Protein AF-A0A516SE33-F1 (afdb_monomer_lite)

Secondary structure (DSSP, 8-state):
-HHHHHHHHHHHHTT-----------HHHHHHHHHHHHTT-TT--------HHHH-SS--TTTTSS--HHHHHHHSS----EEEE-SEEEEEEEETTTEEEEEEEE--TTPPSTT-EEEPPP-TT---S-SEEEE--SB-PPPPSSPPPPPPP-------

Sequence (160 aa):
MLKLIERVRQLRQSGKPVDLLAFADGGALGYARMLATTQASRKLRVLALVGNVHANRAELNSYTGAPPMGALLAEHGRTVSLNASYPGGKAWLCMDQFGCGPQALTGSPKALPAGRISLVEARRDKVWLYDGWYDLGELSASPPARPAPTPPPRSEQKTS

Foldseek 3Di:
DVVVVVVQVVCVVVVHPDDDDDDPDFAPVVLVVVCVVPVVDPPDDDDDDDPLQLLFLDDDPDPPVHHRSNVVVVVVDDDFRAAEFEQWAWEFDADPVPGTDTDTGHTDVPADPAQDWDADDDDPPDRDRGRTYGYHYHDDYDDDPDDDPDPDPPDPPPDD

Radius of gyration: 19.66 Å; chains: 1; bounding box: 39×34×72 Å

Organism: NCBI:txid2594795

pLDDT: mean 81.44, std 12.72, range [46.78, 97.31]

Structure (mmCIF, N/CA/C/O backbone):
data_AF-A0A516SE33-F1
#
_entry.id   AF-A0A516SE33-F1
#
loop_
_atom_site.group_PDB
_atom_site.id
_atom_site.type_symbol
_atom_site.label_atom_id
_atom_site.label_alt_id
_atom_site.label_comp_id
_atom_site.label_asym_id
_atom_site.label_entity_id
_atom_site.label_seq_id
_atom_site.pdbx_PDB_ins_code
_atom_site.Cartn_x
_atom_site.Cartn_y
_atom_site.Cartn_z
_atom_site.occupancy
_atom_site.B_iso_or_equiv
_atom_site.auth_seq_id
_atom_site.auth_comp_id
_atom_site.auth_asym_id
_atom_site.auth_atom_id
_atom_site.pdbx_PDB_model_num
ATOM 1 N N . MET A 1 1 ? -3.072 -6.778 -7.836 1.00 81.44 1 MET A N 1
ATOM 2 C CA . MET A 1 1 ? -4.171 -5.862 -7.467 1.00 81.44 1 MET A CA 1
ATOM 3 C C . MET A 1 1 ? -5.539 -6.525 -7.603 1.00 81.44 1 MET A C 1
ATOM 5 O O . MET A 1 1 ? -6.281 -6.516 -6.633 1.00 81.44 1 MET A O 1
ATOM 9 N N . LEU A 1 2 ? -5.867 -7.164 -8.737 1.00 82.88 2 LEU A N 1
ATOM 10 C CA . LEU A 1 2 ? -7.175 -7.819 -8.928 1.00 82.88 2 LEU A CA 1
ATOM 11 C C . LEU A 1 2 ? -7.537 -8.803 -7.797 1.00 82.88 2 LEU A C 1
ATOM 13 O O . LEU A 1 2 ? -8.583 -8.648 -7.174 1.00 82.88 2 LEU A O 1
ATOM 17 N N . LYS A 1 3 ? -6.613 -9.708 -7.441 1.00 85.31 3 LYS A N 1
ATOM 18 C CA . LYS A 1 3 ? -6.789 -10.657 -6.324 1.00 85.31 3 LYS A CA 1
ATOM 19 C C . LYS A 1 3 ? -7.134 -9.983 -4.988 1.00 85.31 3 LYS A C 1
ATOM 21 O O . LYS A 1 3 ? -7.901 -10.531 -4.205 1.00 85.31 3 LYS A O 1
ATOM 26 N N . LEU A 1 4 ? -6.585 -8.794 -4.715 1.00 87.31 4 LEU A N 1
ATOM 27 C CA . LEU A 1 4 ? -6.901 -8.035 -3.500 1.00 87.31 4 LEU A CA 1
ATOM 28 C C . LEU A 1 4 ? -8.350 -7.537 -3.538 1.00 87.31 4 LEU A C 1
ATOM 30 O O . LEU A 1 4 ? -9.084 -7.712 -2.570 1.00 87.31 4 LEU A O 1
ATOM 34 N N . ILE A 1 5 ? -8.771 -6.957 -4.664 1.00 89.88 5 ILE A N 1
ATOM 35 C CA . ILE A 1 5 ? -10.141 -6.463 -4.856 1.00 89.88 5 ILE A CA 1
ATOM 36 C C . ILE A 1 5 ? -11.141 -7.617 -4.721 1.00 89.88 5 ILE A C 1
ATOM 38 O O . ILE A 1 5 ? -12.141 -7.494 -4.017 1.00 89.88 5 ILE A O 1
ATOM 42 N N . GLU A 1 6 ? -10.857 -8.756 -5.352 1.00 91.25 6 GLU A N 1
ATOM 43 C CA . GLU A 1 6 ? -11.668 -9.973 -5.244 1.00 91.25 6 GLU A CA 1
ATOM 44 C C . GLU A 1 6 ? -11.743 -10.473 -3.804 1.00 91.25 6 GLU A C 1
ATOM 46 O O . GLU A 1 6 ? -12.831 -10.775 -3.313 1.00 91.25 6 GLU A O 1
ATOM 51 N N . ARG A 1 7 ? -10.615 -10.479 -3.085 1.00 92.88 7 ARG A N 1
ATOM 52 C CA . ARG A 1 7 ? -10.592 -10.869 -1.677 1.00 92.88 7 ARG A CA 1
ATOM 53 C C . ARG A 1 7 ? -11.448 -9.945 -0.812 1.00 92.88 7 ARG A C 1
ATOM 55 O O . ARG A 1 7 ? -12.189 -10.436 0.036 1.00 92.88 7 ARG A O 1
ATOM 62 N N . VAL A 1 8 ? -11.394 -8.631 -1.029 1.00 94.00 8 VAL A N 1
ATOM 63 C CA . VAL A 1 8 ? -12.248 -7.679 -0.300 1.00 94.00 8 VAL A CA 1
ATOM 64 C C . VAL A 1 8 ? -13.728 -7.895 -0.631 1.00 94.00 8 VAL A C 1
ATOM 66 O O . VAL A 1 8 ? -14.554 -7.898 0.282 1.00 94.00 8 VAL A O 1
ATOM 69 N N . ARG A 1 9 ? -14.075 -8.150 -1.901 1.00 94.31 9 ARG A N 1
ATOM 70 C CA . ARG A 1 9 ? -15.455 -8.485 -2.302 1.00 94.31 9 ARG A CA 1
ATOM 71 C C . ARG A 1 9 ? -15.963 -9.736 -1.591 1.00 94.31 9 ARG A C 1
ATOM 73 O O . ARG A 1 9 ? -17.054 -9.695 -1.033 1.00 94.31 9 ARG A O 1
ATOM 80 N N . GLN A 1 10 ? -15.166 -10.803 -1.551 1.00 96.56 10 GLN A N 1
ATOM 81 C CA . GLN A 1 10 ? -15.510 -12.036 -0.833 1.00 96.56 10 GLN A CA 1
ATOM 82 C C . GLN A 1 10 ? -15.733 -11.780 0.662 1.00 96.56 10 GLN A C 1
ATOM 84 O O . GLN A 1 10 ? -16.715 -12.245 1.236 1.00 96.56 10 GLN A O 1
ATOM 89 N N . LEU A 1 11 ? -14.849 -11.005 1.299 1.00 96.38 11 LEU A N 1
ATOM 90 C CA . LEU A 1 11 ? -14.992 -10.656 2.713 1.00 96.38 11 LEU A CA 1
ATOM 91 C C . LEU A 1 11 ? -16.289 -9.876 2.967 1.00 96.38 11 LEU A C 1
ATOM 93 O O . LEU A 1 11 ? -17.026 -10.215 3.894 1.00 96.38 11 LEU A O 1
ATOM 97 N N . ARG A 1 12 ? -16.618 -8.900 2.116 1.00 95.62 12 ARG A N 1
ATOM 98 C CA . ARG A 1 12 ? -17.876 -8.147 2.209 1.00 95.62 12 ARG A CA 1
ATOM 99 C C . ARG A 1 12 ? -19.100 -9.041 2.021 1.00 95.62 12 ARG A C 1
ATOM 101 O O . ARG A 1 12 ? -20.032 -8.957 2.811 1.00 95.62 12 ARG A O 1
ATOM 108 N N . GLN A 1 13 ? -19.081 -9.923 1.021 1.00 96.62 13 GLN A N 1
ATOM 109 C CA . GLN A 1 13 ? -20.156 -10.893 0.773 1.00 96.62 13 GLN A CA 1
ATOM 110 C C . GLN A 1 13 ? -20.351 -11.858 1.952 1.00 96.62 13 GLN A C 1
ATOM 112 O O . GLN A 1 13 ? -21.472 -12.261 2.230 1.00 96.62 13 GLN A O 1
ATOM 117 N N . SER A 1 14 ? -19.284 -12.167 2.696 1.00 97.31 14 SER A N 1
ATOM 118 C CA . SER A 1 14 ? -19.351 -12.956 3.936 1.00 97.31 14 SER A CA 1
ATOM 119 C C . SER A 1 14 ? -19.788 -12.159 5.179 1.00 97.31 14 SER A C 1
ATOM 121 O O . SER A 1 14 ? -19.658 -12.646 6.301 1.00 97.31 14 SER A O 1
ATOM 123 N N . GLY A 1 15 ? -20.255 -10.917 5.012 1.00 96.31 15 GLY A N 1
ATOM 124 C CA . GLY A 1 15 ? -20.732 -10.062 6.102 1.00 96.31 15 GLY A CA 1
ATOM 125 C C . GLY A 1 15 ? -19.628 -9.407 6.938 1.00 96.31 15 GLY A C 1
ATOM 126 O O . GLY A 1 15 ? -19.909 -8.864 8.006 1.00 96.31 15 GLY A O 1
ATOM 127 N N . LYS A 1 16 ? -18.360 -9.439 6.499 1.00 94.88 16 LYS A N 1
ATOM 128 C CA . LYS A 1 16 ? -17.287 -8.717 7.199 1.00 94.88 16 LYS A CA 1
ATOM 129 C C . LYS A 1 16 ? -17.405 -7.209 6.933 1.00 94.88 16 LYS A C 1
ATOM 131 O O . LYS A 1 16 ? -17.611 -6.821 5.781 1.00 94.88 16 LYS A O 1
ATOM 136 N N . PRO A 1 17 ? -17.204 -6.351 7.953 1.00 91.19 17 PRO A N 1
ATOM 137 C CA . PRO A 1 17 ? -17.302 -4.899 7.818 1.00 91.19 17 PRO A CA 1
ATOM 138 C C . PRO A 1 17 ? -16.029 -4.329 7.173 1.00 91.19 17 PRO A C 1
ATOM 140 O O . PRO A 1 17 ? -15.218 -3.683 7.832 1.00 91.19 17 PRO A O 1
ATOM 143 N N . VAL A 1 18 ? -15.821 -4.624 5.888 1.00 91.56 18 VAL A N 1
ATOM 144 C CA . VAL A 1 18 ? -14.677 -4.143 5.105 1.00 91.56 18 VAL A CA 1
ATOM 145 C C . VAL A 1 18 ? -15.143 -3.378 3.873 1.00 91.56 18 VAL A C 1
ATOM 147 O O . VAL A 1 18 ? -15.979 -3.845 3.089 1.00 91.56 18 VAL A O 1
ATOM 150 N N . ASP A 1 19 ? -14.544 -2.207 3.683 1.00 89.06 19 ASP A N 1
ATOM 151 C CA . ASP A 1 19 ? -14.726 -1.393 2.491 1.00 89.06 19 ASP A CA 1
ATOM 152 C C . ASP A 1 19 ? -13.399 -1.156 1.759 1.00 89.06 19 ASP A C 1
ATOM 154 O O . ASP A 1 19 ? -12.323 -1.327 2.332 1.00 89.06 19 ASP A O 1
ATOM 158 N N . LEU A 1 20 ? -13.481 -0.812 0.475 1.00 88.88 20 LEU A N 1
ATOM 159 C CA . LEU A 1 20 ? -12.339 -0.496 -0.372 1.00 88.88 20 LEU A CA 1
ATOM 160 C C . LEU A 1 20 ? -12.590 0.835 -1.071 1.00 88.88 20 LEU A C 1
ATOM 162 O O . LEU A 1 20 ? -13.448 0.931 -1.946 1.00 88.88 20 LEU A O 1
ATOM 166 N N . LEU A 1 21 ? -11.771 1.825 -0.733 1.00 86.38 21 LEU A N 1
ATOM 167 C CA . LEU A 1 21 ? -11.692 3.086 -1.451 1.00 86.38 21 LEU A CA 1
ATOM 168 C C . LEU A 1 21 ? -10.480 3.048 -2.384 1.00 86.38 21 LEU A C 1
ATOM 170 O O . LEU A 1 21 ? -9.343 2.982 -1.921 1.00 86.38 21 LEU A O 1
ATOM 174 N N . ALA A 1 22 ? -10.724 3.099 -3.691 1.00 85.50 22 ALA A N 1
ATOM 175 C CA . ALA A 1 22 ? -9.667 3.262 -4.680 1.00 85.50 22 ALA A CA 1
ATOM 176 C C . ALA A 1 22 ? -9.500 4.746 -5.020 1.00 85.50 22 ALA A C 1
ATOM 178 O O . ALA A 1 22 ? -10.473 5.440 -5.314 1.00 85.50 22 ALA A O 1
ATOM 179 N N . PHE A 1 23 ? -8.260 5.219 -5.011 1.00 82.00 23 PHE A N 1
ATOM 180 C CA . PHE A 1 23 ? -7.892 6.558 -5.446 1.00 82.00 23 PHE A CA 1
ATOM 181 C C . PHE A 1 23 ? -6.577 6.481 -6.226 1.00 82.00 23 PHE A C 1
ATOM 183 O O . PHE A 1 23 ? -5.737 5.629 -5.943 1.00 82.00 23 PHE A O 1
ATOM 190 N N . ALA A 1 24 ? -6.439 7.322 -7.251 1.00 74.56 24 ALA A N 1
ATOM 191 C CA . ALA A 1 24 ? -5.240 7.374 -8.089 1.00 74.56 24 ALA A CA 1
ATOM 192 C C . ALA A 1 24 ? -4.225 8.413 -7.585 1.00 74.56 24 ALA A C 1
ATOM 194 O O . ALA A 1 24 ? -3.056 8.366 -7.960 1.00 74.56 24 ALA A O 1
ATOM 195 N N . ASP A 1 25 ? -4.672 9.333 -6.730 1.00 75.06 25 ASP A N 1
ATOM 196 C CA . ASP A 1 25 ? -3.885 10.478 -6.294 1.00 75.06 25 ASP A CA 1
ATOM 197 C C . ASP A 1 25 ? -2.951 10.108 -5.134 1.00 75.06 25 ASP A C 1
ATOM 199 O O . ASP A 1 25 ? -3.378 9.600 -4.097 1.00 75.06 25 ASP A O 1
ATOM 203 N N . GLY A 1 26 ? -1.659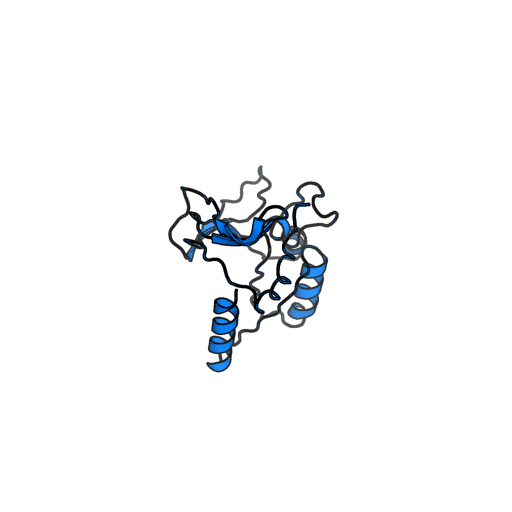 10.387 -5.284 1.00 67.50 26 GLY A N 1
ATOM 204 C CA . GLY A 1 26 ? -0.684 10.286 -4.200 1.00 67.50 26 GLY A CA 1
ATOM 205 C C . GLY A 1 26 ? -0.652 11.526 -3.296 1.00 67.50 26 GLY A C 1
ATOM 206 O O . GLY A 1 26 ? -1.323 12.527 -3.548 1.00 67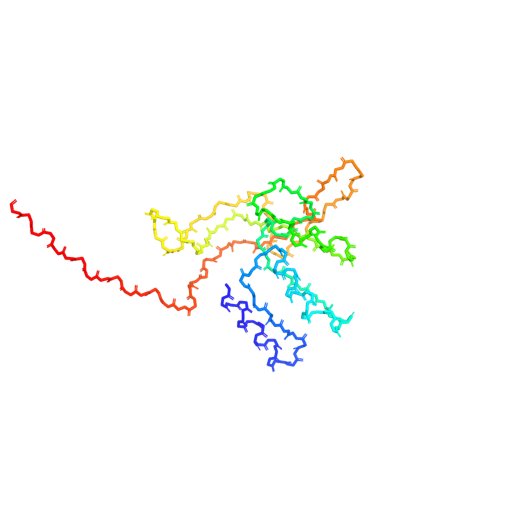.50 26 GLY A O 1
ATOM 207 N N . GLY A 1 27 ? 0.168 11.474 -2.242 1.00 73.25 27 GLY A N 1
ATOM 208 C CA . GLY A 1 27 ? 0.515 12.645 -1.421 1.00 73.25 27 GLY A CA 1
ATOM 209 C C . GLY A 1 27 ? -0.685 13.348 -0.774 1.00 73.25 27 GLY A C 1
ATOM 210 O O . GLY A 1 27 ? -1.579 12.694 -0.234 1.00 73.25 27 GLY A O 1
ATOM 211 N N . ALA A 1 28 ? -0.695 14.683 -0.828 1.00 74.75 28 ALA A N 1
ATOM 212 C CA . ALA A 1 28 ? -1.706 15.530 -0.191 1.00 74.75 28 ALA A CA 1
ATOM 213 C C . ALA A 1 28 ? -3.139 15.301 -0.714 1.00 74.75 28 ALA A C 1
ATOM 215 O O . ALA A 1 28 ? -4.087 15.320 0.069 1.00 74.75 28 ALA A O 1
ATOM 216 N N . LEU A 1 29 ? -3.315 15.034 -2.013 1.00 77.12 29 LEU A N 1
ATOM 217 C CA . LEU A 1 29 ? -4.637 14.764 -2.594 1.00 77.12 29 LEU A CA 1
ATOM 218 C C . LEU A 1 29 ? -5.187 13.408 -2.140 1.00 77.12 29 LEU A C 1
ATOM 220 O O . LEU A 1 29 ? -6.337 13.316 -1.704 1.00 77.12 29 LEU A O 1
ATOM 224 N N . GLY A 1 30 ? -4.346 12.368 -2.161 1.00 78.50 30 GLY A N 1
ATOM 225 C CA . GLY A 1 30 ? -4.699 11.067 -1.591 1.00 78.50 30 GLY A CA 1
ATOM 226 C C . GLY A 1 30 ? -5.044 11.179 -0.105 1.00 78.50 30 GLY A C 1
ATOM 227 O O . GLY A 1 30 ? -6.031 10.603 0.355 1.00 78.50 30 GLY A O 1
ATOM 228 N N . TYR A 1 31 ? -4.265 11.969 0.643 1.00 79.75 31 TYR A N 1
ATOM 229 C CA . TYR A 1 31 ? -4.502 12.243 2.060 1.00 79.75 31 TYR A CA 1
ATOM 230 C C . TYR A 1 31 ? -5.859 12.914 2.296 1.00 79.75 31 TYR A C 1
ATOM 232 O O . TYR A 1 31 ? -6.661 12.408 3.082 1.00 79.75 31 TYR A O 1
ATOM 240 N N . ALA A 1 32 ? -6.155 14.000 1.577 1.00 82.00 32 ALA A N 1
ATOM 241 C CA . ALA A 1 32 ? -7.420 14.721 1.691 1.00 82.00 32 ALA A CA 1
ATOM 242 C C . ALA A 1 32 ? -8.621 13.808 1.404 1.00 82.00 32 ALA A C 1
ATOM 244 O O . ALA A 1 32 ? -9.619 13.836 2.124 1.00 82.00 32 ALA A O 1
ATOM 245 N N . ARG A 1 33 ? -8.509 12.935 0.397 1.00 80.56 33 ARG A N 1
ATOM 246 C CA . ARG A 1 33 ? -9.566 11.979 0.051 1.00 80.56 33 ARG A CA 1
ATOM 247 C C . ARG A 1 33 ? -9.763 10.904 1.115 1.00 80.56 33 ARG A C 1
ATOM 249 O O . ARG A 1 33 ? -10.903 10.561 1.444 1.00 80.56 33 ARG A O 1
ATOM 256 N N . MET A 1 34 ? -8.668 10.392 1.675 1.00 81.19 34 MET A N 1
ATOM 257 C CA . MET A 1 34 ? -8.724 9.456 2.793 1.00 81.19 34 MET A CA 1
ATOM 258 C C . MET A 1 34 ? -9.387 10.108 4.009 1.00 81.19 34 MET A C 1
ATOM 260 O O . MET A 1 34 ? -10.290 9.512 4.595 1.00 81.19 34 MET A O 1
ATOM 264 N N . LEU A 1 35 ? -9.001 11.337 4.361 1.00 80.81 35 LEU A N 1
ATOM 265 C CA . LEU A 1 35 ? -9.629 12.083 5.449 1.00 80.81 35 LEU A CA 1
ATOM 266 C C . LEU A 1 35 ? -11.121 12.288 5.206 1.00 80.81 35 LEU A C 1
ATOM 268 O O . LEU A 1 35 ? -11.913 11.903 6.056 1.00 80.81 35 LEU A O 1
ATOM 272 N N . ALA A 1 36 ? -11.520 12.810 4.046 1.00 80.69 36 ALA A N 1
ATOM 273 C CA . ALA A 1 36 ? -12.930 13.048 3.734 1.00 80.69 36 ALA A CA 1
ATOM 274 C C . ALA A 1 36 ? -13.784 11.775 3.885 1.00 80.69 36 ALA A C 1
ATOM 276 O O . ALA A 1 36 ? -14.927 11.836 4.329 1.00 80.69 36 ALA A O 1
ATOM 277 N N . THR A 1 37 ? -13.210 10.608 3.578 1.00 74.81 37 THR A N 1
ATOM 278 C CA . THR A 1 37 ? -13.912 9.319 3.668 1.00 74.81 37 THR A CA 1
ATOM 279 C C . THR A 1 37 ? -13.921 8.738 5.087 1.00 74.81 37 THR A C 1
ATOM 281 O O . THR A 1 37 ? -14.830 7.998 5.455 1.00 74.81 37 THR A O 1
ATOM 284 N N . THR A 1 38 ? -12.914 9.049 5.905 1.00 74.56 38 THR A N 1
ATOM 285 C CA . THR A 1 38 ? -12.699 8.402 7.214 1.00 74.56 38 THR A CA 1
ATOM 286 C C . THR A 1 38 ? -13.057 9.295 8.402 1.00 74.56 38 THR A C 1
ATOM 288 O O . THR A 1 38 ? -13.363 8.779 9.476 1.00 74.56 38 THR A O 1
ATOM 291 N N . GLN A 1 39 ? -13.114 10.618 8.217 1.00 71.00 39 GLN A N 1
ATOM 292 C CA . GLN A 1 39 ? -13.433 11.600 9.261 1.00 71.00 39 GLN A CA 1
ATOM 293 C C . GLN A 1 39 ? -14.813 11.382 9.890 1.00 71.00 39 GLN A C 1
ATOM 295 O O . GLN A 1 39 ? -14.985 11.625 11.084 1.00 71.00 39 GLN A O 1
ATOM 300 N N . ALA A 1 40 ? -15.782 10.872 9.125 1.00 61.66 40 ALA A N 1
ATOM 301 C CA . ALA A 1 40 ? -17.134 10.617 9.617 1.00 61.66 40 ALA A CA 1
ATOM 302 C C . ALA A 1 40 ? -17.219 9.457 10.631 1.00 61.66 40 ALA A C 1
ATOM 304 O O . ALA A 1 40 ? -18.240 9.307 11.300 1.00 61.66 40 ALA A O 1
ATOM 305 N N . SER A 1 41 ? -16.175 8.628 10.779 1.00 63.81 41 SER A N 1
ATOM 306 C CA . SER A 1 41 ? -16.231 7.453 11.654 1.00 63.81 41 SER A CA 1
ATOM 307 C C . SER A 1 41 ? -14.946 7.229 12.449 1.00 63.81 41 SER A C 1
ATOM 309 O O . SER A 1 41 ? -13.979 6.624 11.990 1.00 63.81 41 SER A O 1
ATOM 311 N N . ARG A 1 42 ? -14.986 7.620 13.730 1.00 62.84 42 ARG A N 1
ATOM 312 C CA . ARG A 1 42 ? -13.898 7.424 14.710 1.00 62.84 42 ARG A CA 1
ATOM 313 C C . ARG A 1 42 ? -13.607 5.956 15.068 1.00 62.84 42 ARG A C 1
ATOM 315 O O . ARG A 1 42 ? -12.711 5.697 15.865 1.00 62.84 42 ARG A O 1
ATOM 322 N N . LYS A 1 43 ? -14.372 4.993 14.538 1.00 74.12 43 LYS A N 1
ATOM 323 C CA . LYS A 1 43 ? -14.235 3.556 14.850 1.00 74.12 43 LYS A CA 1
ATOM 324 C C . LYS A 1 43 ? -13.589 2.739 13.726 1.00 74.12 43 LYS A C 1
ATOM 326 O O . LYS A 1 43 ? -13.421 1.531 13.887 1.00 74.12 43 LYS A O 1
ATOM 331 N N . LEU A 1 44 ? -13.240 3.356 12.597 1.00 81.12 44 LEU A N 1
ATOM 332 C CA . LEU A 1 44 ? -12.629 2.641 11.478 1.00 81.12 44 LEU A CA 1
ATOM 333 C C . LEU A 1 44 ? -11.139 2.402 11.718 1.00 81.12 44 LEU A C 1
ATOM 335 O O . LEU A 1 44 ? -10.416 3.270 12.203 1.00 81.12 44 LEU A O 1
ATOM 339 N N . ARG A 1 45 ? -10.670 1.219 11.319 1.00 86.12 45 ARG A N 1
ATOM 340 C CA . ARG A 1 45 ? -9.246 0.963 11.092 1.00 86.12 45 ARG A CA 1
ATOM 341 C C . ARG A 1 45 ? -8.990 1.110 9.603 1.00 86.12 45 ARG A C 1
ATOM 343 O O . ARG A 1 45 ? -9.657 0.457 8.805 1.00 86.12 45 ARG A O 1
ATOM 350 N N . VAL A 1 46 ? -8.038 1.961 9.246 1.00 86.81 46 VAL A N 1
ATOM 351 C CA . VAL A 1 46 ? -7.714 2.269 7.852 1.00 86.81 46 VAL A CA 1
ATOM 352 C C . VAL A 1 46 ? -6.377 1.630 7.512 1.00 86.81 46 VAL A C 1
ATOM 354 O O . VAL A 1 46 ? -5.388 1.854 8.205 1.00 86.81 46 VAL A O 1
ATOM 357 N N . LEU A 1 47 ? -6.356 0.835 6.444 1.00 89.56 47 LEU A N 1
ATOM 358 C CA . LEU A 1 47 ? -5.132 0.358 5.811 1.00 89.56 47 LEU A CA 1
ATOM 359 C C . LEU A 1 47 ? -4.975 1.097 4.482 1.00 89.56 47 LEU A C 1
ATOM 361 O O . LEU A 1 47 ? -5.728 0.842 3.544 1.00 89.56 47 LEU A O 1
ATOM 365 N N . ALA A 1 48 ? -4.012 2.014 4.413 1.00 88.69 48 ALA A N 1
ATOM 366 C CA . ALA A 1 48 ? -3.690 2.742 3.192 1.00 88.69 48 ALA A CA 1
ATOM 367 C C . ALA A 1 48 ? -2.567 2.022 2.434 1.00 88.69 48 ALA A C 1
ATOM 369 O O . ALA A 1 48 ? -1.485 1.804 2.975 1.00 88.69 48 ALA A O 1
ATOM 370 N N . LEU A 1 49 ? -2.824 1.655 1.177 1.00 90.00 49 LEU A N 1
ATOM 371 C CA . LEU A 1 49 ? -1.825 1.075 0.281 1.00 90.00 49 LEU A CA 1
ATOM 372 C C . LEU A 1 49 ? -1.356 2.158 -0.688 1.00 90.00 49 LEU A C 1
ATOM 374 O O . LEU A 1 49 ? -2.060 2.489 -1.639 1.00 90.00 49 LEU A O 1
ATOM 378 N N . VAL A 1 50 ? -0.180 2.721 -0.427 1.00 88.69 50 VAL A N 1
ATOM 379 C CA . VAL A 1 50 ? 0.409 3.805 -1.222 1.00 88.69 50 VAL A CA 1
ATOM 380 C C . VAL A 1 50 ? 1.858 3.485 -1.577 1.00 88.69 50 VAL A C 1
ATOM 382 O O . VAL A 1 50 ? 2.482 2.619 -0.964 1.00 88.69 50 VAL A O 1
ATOM 385 N N . GLY A 1 51 ? 2.403 4.183 -2.576 1.00 87.50 51 GLY A N 1
ATOM 386 C CA . GLY A 1 51 ? 3.827 4.095 -2.898 1.00 87.50 51 GLY A CA 1
ATOM 387 C C . GLY A 1 51 ? 4.701 4.515 -1.713 1.00 87.50 51 GLY A C 1
ATOM 388 O O . GLY A 1 51 ? 4.312 5.372 -0.917 1.00 87.50 51 GLY A O 1
ATOM 389 N N . ASN A 1 52 ? 5.899 3.939 -1.615 1.00 88.75 52 ASN A N 1
ATOM 390 C CA . ASN A 1 52 ? 6.816 4.148 -0.492 1.00 88.75 52 ASN A CA 1
ATOM 391 C C . ASN A 1 52 ? 7.138 5.637 -0.253 1.00 88.75 52 ASN A C 1
ATOM 393 O O . ASN A 1 52 ? 7.206 6.063 0.896 1.00 88.75 52 ASN A O 1
ATOM 397 N N . VAL A 1 53 ? 7.256 6.444 -1.316 1.00 87.44 53 VAL A N 1
ATOM 398 C CA . VAL A 1 53 ? 7.469 7.900 -1.216 1.00 87.44 53 VAL A CA 1
ATOM 399 C C . VAL A 1 53 ? 6.305 8.594 -0.505 1.00 87.44 53 VAL A C 1
ATOM 401 O O . VAL A 1 53 ? 6.526 9.476 0.316 1.00 87.44 53 VAL A O 1
ATOM 404 N N . HIS A 1 54 ? 5.064 8.178 -0.762 1.00 87.38 54 HIS A N 1
ATOM 405 C CA . HIS A 1 54 ? 3.887 8.752 -0.106 1.00 87.38 54 HIS A CA 1
ATOM 406 C C . HIS A 1 54 ? 3.700 8.244 1.326 1.00 87.38 54 HIS A C 1
ATOM 408 O O . HIS A 1 54 ? 3.104 8.949 2.135 1.00 87.38 54 HIS A O 1
ATOM 414 N N . ALA A 1 55 ? 4.211 7.054 1.649 1.00 89.75 55 ALA A N 1
ATOM 415 C CA . ALA A 1 55 ? 4.179 6.501 3.001 1.00 89.75 55 ALA A CA 1
ATOM 416 C C . ALA A 1 55 ? 5.212 7.145 3.947 1.00 89.75 55 ALA A C 1
ATOM 418 O O . ALA A 1 55 ? 5.119 6.953 5.159 1.00 89.75 55 ALA A O 1
ATOM 419 N N . ASN A 1 56 ? 6.178 7.910 3.428 1.00 89.00 56 ASN A N 1
ATOM 420 C CA . ASN A 1 56 ? 7.197 8.569 4.245 1.00 89.00 56 ASN A CA 1
ATOM 421 C C . ASN A 1 56 ? 6.582 9.436 5.347 1.00 89.00 56 ASN A C 1
ATOM 423 O O . ASN A 1 56 ? 5.675 10.223 5.088 1.00 89.00 56 ASN A O 1
ATOM 427 N N . ARG A 1 57 ? 7.130 9.322 6.558 1.00 86.94 57 ARG A N 1
ATOM 428 C CA . ARG A 1 57 ? 6.758 10.115 7.741 1.00 86.94 57 ARG A CA 1
ATOM 429 C C . ARG A 1 57 ? 7.483 11.450 7.854 1.00 86.94 57 ARG A C 1
ATOM 431 O O . ARG A 1 57 ? 7.116 12.268 8.687 1.00 86.94 57 ARG A O 1
ATOM 438 N N . ALA A 1 58 ? 8.523 11.646 7.056 1.00 80.81 58 ALA A N 1
ATOM 439 C CA . ALA A 1 58 ? 9.288 12.878 7.019 1.00 80.81 58 ALA A CA 1
ATOM 440 C C . ALA A 1 58 ? 9.352 13.401 5.591 1.00 80.81 58 ALA A C 1
ATOM 442 O O . ALA A 1 58 ? 9.307 12.631 4.624 1.00 80.81 58 ALA A O 1
ATOM 443 N N . GLU A 1 59 ? 9.479 14.715 5.472 1.00 72.81 59 GLU A N 1
ATOM 444 C CA . GLU A 1 59 ? 9.734 15.356 4.196 1.00 72.81 59 GLU A CA 1
ATOM 445 C C . GLU A 1 59 ? 11.128 14.958 3.707 1.00 72.81 59 GLU A C 1
ATOM 447 O O . GLU A 1 59 ? 12.150 15.289 4.303 1.00 72.81 59 GLU A O 1
ATOM 452 N N . LEU A 1 60 ? 11.167 14.207 2.612 1.00 66.00 60 LEU A N 1
ATOM 453 C CA . LEU A 1 60 ? 12.366 14.081 1.801 1.00 66.00 60 LEU A CA 1
ATOM 454 C C . LEU A 1 60 ? 12.239 15.115 0.695 1.00 66.00 60 LEU A C 1
ATOM 456 O O . LEU A 1 60 ? 11.275 15.043 -0.066 1.00 66.00 60 LEU A O 1
ATOM 460 N N . ASN A 1 61 ? 13.179 16.059 0.642 1.00 54.81 61 ASN A N 1
ATOM 461 C CA . ASN A 1 61 ? 13.298 17.129 -0.350 1.00 54.81 61 ASN A CA 1
ATOM 462 C C . ASN A 1 61 ? 12.497 16.871 -1.649 1.00 54.81 61 ASN A C 1
ATOM 464 O O . ASN A 1 61 ? 12.875 16.049 -2.482 1.00 54.81 61 ASN A O 1
ATOM 468 N N . SER A 1 62 ? 11.348 17.551 -1.739 1.00 53.69 62 SER A N 1
ATOM 469 C CA . SER A 1 62 ? 10.626 18.041 -2.926 1.00 53.69 62 SER A CA 1
ATOM 470 C C . SER A 1 62 ? 10.426 17.166 -4.179 1.00 53.69 62 SER A C 1
ATOM 472 O O . SER A 1 62 ? 9.981 17.712 -5.186 1.00 53.69 62 SER A O 1
ATOM 474 N N . TYR A 1 63 ? 10.593 15.837 -4.154 1.00 55.97 63 TYR A N 1
ATOM 475 C CA . TYR A 1 63 ? 10.313 14.980 -5.333 1.00 55.97 63 TYR A CA 1
ATOM 476 C C . TYR A 1 63 ? 8.910 15.165 -5.943 1.00 55.97 63 TYR A C 1
ATOM 478 O O . TYR A 1 63 ? 8.705 14.863 -7.114 1.00 55.97 63 TYR A O 1
ATOM 486 N N . THR A 1 64 ? 7.937 15.632 -5.155 1.00 60.91 64 THR A N 1
ATOM 487 C CA . THR A 1 64 ? 6.536 15.784 -5.587 1.00 60.91 64 THR A CA 1
ATOM 488 C C . THR A 1 64 ? 5.964 17.188 -5.374 1.00 60.91 64 THR A C 1
ATOM 490 O O . THR A 1 64 ? 4.788 17.407 -5.649 1.00 60.91 64 THR A O 1
ATOM 493 N N . GLY A 1 65 ? 6.760 18.140 -4.868 1.00 68.81 65 GLY A N 1
ATOM 494 C CA . GLY A 1 65 ? 6.289 19.494 -4.537 1.00 68.81 65 GLY A CA 1
ATOM 495 C C . GLY A 1 65 ? 5.232 19.577 -3.419 1.00 68.81 65 GLY A C 1
ATOM 496 O O . GLY A 1 65 ? 4.734 20.666 -3.152 1.00 68.81 65 GLY A O 1
ATOM 497 N N . ALA A 1 66 ? 4.891 18.462 -2.762 1.00 72.88 66 ALA A N 1
ATOM 498 C CA . ALA A 1 66 ? 3.928 18.393 -1.665 1.00 72.88 66 ALA A CA 1
ATOM 499 C C . ALA A 1 66 ? 4.402 17.418 -0.566 1.00 72.88 66 ALA A C 1
ATOM 501 O O . ALA A 1 66 ? 5.139 16.472 -0.870 1.00 72.88 66 ALA A O 1
ATOM 502 N N . PRO A 1 67 ? 3.963 17.595 0.696 1.00 79.75 67 PRO A N 1
ATOM 503 C CA . PRO A 1 67 ? 4.285 16.660 1.768 1.00 79.75 67 PRO A CA 1
ATOM 504 C C . PRO A 1 67 ? 3.750 15.245 1.481 1.00 79.75 67 PRO A C 1
ATOM 506 O O . PRO A 1 67 ? 2.661 15.087 0.906 1.00 79.75 67 PRO A O 1
ATOM 509 N N . PRO A 1 68 ? 4.477 14.186 1.882 1.00 86.31 68 PRO A N 1
ATOM 510 C CA . PRO A 1 68 ? 3.982 12.821 1.768 1.00 86.31 68 PRO A CA 1
ATOM 511 C C . PRO A 1 68 ? 2.796 12.590 2.714 1.00 86.31 68 PRO A C 1
ATOM 513 O O . PRO A 1 68 ? 2.690 13.193 3.781 1.00 86.31 68 PRO A O 1
ATOM 516 N N . MET A 1 69 ? 1.910 11.663 2.340 1.00 85.94 69 MET A N 1
ATOM 517 C CA . MET A 1 69 ? 0.732 11.309 3.142 1.00 85.94 69 MET A CA 1
ATOM 518 C C . MET A 1 69 ? 1.124 10.851 4.555 1.00 85.94 69 MET A C 1
ATOM 520 O O . MET A 1 69 ? 0.429 11.181 5.512 1.00 85.94 69 MET A O 1
ATOM 524 N N . GLY A 1 70 ? 2.230 10.116 4.699 1.00 86.50 70 GLY A N 1
ATOM 525 C CA . GLY A 1 70 ? 2.721 9.659 5.999 1.00 86.50 70 GLY A CA 1
ATOM 526 C C . GLY A 1 70 ? 3.141 10.797 6.936 1.00 86.50 70 GLY A C 1
ATOM 527 O O . GLY A 1 70 ? 2.892 10.693 8.134 1.00 86.50 70 GLY A O 1
ATOM 528 N N . ALA A 1 71 ? 3.721 11.884 6.413 1.00 85.12 71 ALA A N 1
ATOM 529 C CA . ALA A 1 71 ? 4.097 13.056 7.205 1.00 85.12 71 ALA A CA 1
ATOM 530 C C . ALA A 1 71 ? 2.853 13.800 7.696 1.00 85.12 71 ALA A C 1
ATOM 532 O O . ALA A 1 71 ? 2.707 14.008 8.895 1.00 85.12 71 ALA A O 1
ATOM 533 N N . LEU A 1 72 ? 1.898 14.065 6.795 1.00 84.94 72 LEU A N 1
ATOM 534 C CA . LEU A 1 72 ? 0.610 14.668 7.158 1.00 84.94 72 LEU A CA 1
ATOM 535 C C . LEU A 1 72 ? -0.098 13.833 8.236 1.00 84.94 72 LEU A C 1
ATOM 537 O O . LEU A 1 72 ? -0.580 14.347 9.235 1.00 84.94 72 LEU A O 1
ATOM 541 N N . LEU A 1 73 ? -0.107 12.507 8.090 1.00 81.88 73 LEU A N 1
ATOM 542 C CA . LEU A 1 73 ? -0.725 11.612 9.066 1.00 81.88 73 LEU A CA 1
ATOM 543 C C . LEU A 1 73 ? -0.003 11.530 10.411 1.00 81.88 73 LEU A C 1
ATOM 545 O O . LEU A 1 73 ? -0.644 11.212 11.416 1.00 81.88 73 LEU A O 1
ATOM 549 N N . ALA A 1 74 ? 1.307 11.765 10.443 1.00 79.88 74 ALA A N 1
ATOM 550 C CA . ALA A 1 74 ? 2.073 11.777 11.681 1.00 79.88 74 ALA A CA 1
ATOM 551 C C . ALA A 1 74 ? 1.656 12.943 12.594 1.00 79.88 74 ALA A C 1
ATOM 553 O O . ALA A 1 74 ? 1.697 12.794 13.814 1.00 79.88 74 ALA A O 1
ATOM 554 N N . GLU A 1 75 ? 1.193 14.056 12.018 1.00 77.31 75 GLU A N 1
ATOM 555 C CA . GLU A 1 75 ? 0.722 15.239 12.753 1.00 77.31 75 GLU A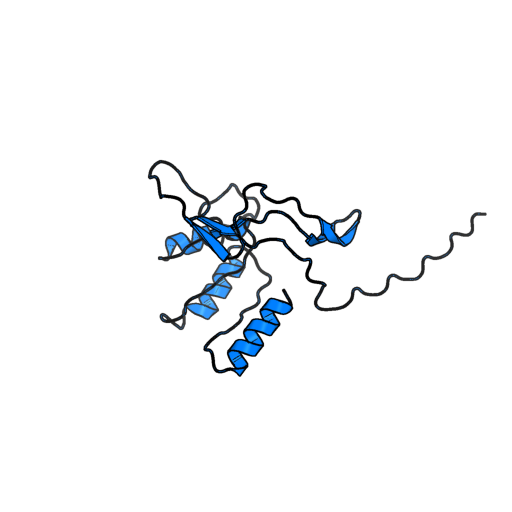 CA 1
ATOM 556 C C . GLU A 1 75 ? -0.644 15.022 13.426 1.00 77.31 75 GLU A C 1
ATOM 558 O O . GLU A 1 75 ? -0.941 15.632 14.453 1.00 77.31 75 GLU A O 1
ATOM 563 N N . HIS A 1 76 ? -1.475 14.124 12.887 1.00 71.31 76 HIS A N 1
ATOM 564 C CA . HIS A 1 76 ? -2.868 13.948 13.317 1.00 71.31 76 HIS A CA 1
ATOM 565 C C . HIS A 1 76 ? -3.134 12.709 14.196 1.00 71.31 76 HIS A C 1
ATOM 567 O O . HIS A 1 76 ? -4.287 12.458 14.558 1.00 71.31 76 HIS A O 1
ATOM 573 N N . GLY A 1 77 ? -2.107 11.940 14.587 1.00 67.88 77 GLY A N 1
ATOM 574 C CA . GLY A 1 77 ? -2.230 10.923 15.642 1.00 67.88 77 GLY A CA 1
ATOM 575 C C . GLY A 1 77 ? -1.508 9.593 15.395 1.00 67.88 77 GLY A C 1
ATOM 576 O O . GLY A 1 77 ? -0.433 9.529 14.807 1.00 67.88 77 GLY A O 1
ATOM 577 N N . ARG A 1 78 ? -2.090 8.499 15.922 1.00 76.75 78 ARG A N 1
ATOM 578 C CA . ARG A 1 78 ? -1.496 7.146 15.948 1.00 76.75 78 ARG A CA 1
ATOM 579 C C . ARG A 1 78 ? -1.535 6.478 14.572 1.00 76.75 78 ARG A C 1
ATOM 581 O O . ARG A 1 78 ? -2.432 5.686 14.289 1.00 76.75 78 ARG A O 1
ATOM 588 N N . THR A 1 79 ? -0.540 6.758 13.745 1.00 84.69 79 THR A N 1
ATOM 589 C CA . THR A 1 79 ? -0.311 6.070 12.471 1.00 84.69 79 THR A CA 1
ATOM 590 C C . THR A 1 79 ? 0.959 5.236 12.525 1.00 84.69 79 THR A C 1
ATOM 592 O O . THR A 1 79 ? 1.946 5.644 13.135 1.00 84.69 79 THR A O 1
ATOM 595 N N . VAL A 1 80 ? 0.912 4.055 11.906 1.00 89.94 80 VAL A N 1
ATOM 596 C CA . VAL A 1 80 ? 2.074 3.185 11.700 1.00 89.94 80 VAL A CA 1
ATOM 597 C C . VAL A 1 80 ? 2.331 3.136 10.201 1.00 89.94 80 VAL A C 1
ATOM 599 O O . VAL A 1 80 ? 1.473 2.682 9.445 1.00 89.94 80 VAL A O 1
ATOM 602 N N . SER A 1 81 ? 3.490 3.623 9.776 1.00 91.69 81 SER A N 1
ATOM 603 C CA . SER A 1 81 ? 3.947 3.580 8.393 1.00 91.69 81 SER A CA 1
ATOM 604 C C . SER A 1 81 ? 4.959 2.456 8.220 1.00 91.69 81 SER A C 1
ATOM 606 O O . SER A 1 81 ? 5.982 2.423 8.901 1.00 91.69 81 SER A O 1
ATOM 608 N N . LEU A 1 82 ? 4.678 1.528 7.309 1.00 93.69 82 LEU A N 1
ATOM 609 C CA . LEU A 1 82 ? 5.549 0.395 7.012 1.00 93.69 82 LEU A CA 1
ATOM 610 C C . LEU A 1 82 ? 6.003 0.480 5.560 1.00 93.69 82 LEU A C 1
ATOM 612 O O . LEU A 1 82 ? 5.177 0.639 4.660 1.00 93.69 82 LEU A O 1
ATOM 616 N N . ASN A 1 83 ? 7.303 0.324 5.324 1.00 93.38 83 ASN A N 1
ATOM 617 C CA . ASN A 1 83 ? 7.815 0.151 3.973 1.00 93.38 83 ASN A CA 1
ATOM 618 C C . ASN A 1 83 ? 7.697 -1.316 3.542 1.00 93.38 83 ASN A C 1
ATOM 620 O O . ASN A 1 83 ? 7.886 -2.234 4.340 1.00 93.38 83 ASN A O 1
ATOM 624 N N . ALA A 1 84 ? 7.403 -1.556 2.271 1.00 93.00 84 ALA A N 1
ATOM 625 C CA . ALA A 1 84 ? 7.357 -2.911 1.748 1.00 93.00 84 ALA A CA 1
ATOM 626 C C . ALA A 1 84 ? 8.777 -3.475 1.589 1.00 93.00 84 ALA A C 1
ATOM 628 O O . ALA A 1 84 ? 9.647 -2.837 0.996 1.00 93.00 84 ALA A O 1
ATOM 629 N N . SER A 1 85 ? 8.990 -4.691 2.083 1.00 94.56 85 SER A N 1
ATOM 630 C CA . SER A 1 85 ? 10.183 -5.504 1.843 1.00 94.56 85 SER A CA 1
ATOM 631 C C . SER A 1 85 ? 9.791 -6.742 1.036 1.00 94.56 85 SER A C 1
ATOM 633 O O . SER A 1 85 ? 8.713 -7.306 1.219 1.00 94.56 85 SER A O 1
ATOM 635 N N . TYR A 1 86 ? 10.629 -7.143 0.089 1.00 94.88 86 TYR A N 1
ATOM 636 C CA . TYR A 1 86 ? 10.397 -8.300 -0.776 1.00 94.88 86 TYR A CA 1
ATOM 637 C C . TYR A 1 86 ? 11.737 -8.812 -1.316 1.00 94.88 86 TYR A C 1
ATOM 639 O O . TYR A 1 86 ? 12.634 -7.996 -1.526 1.00 94.88 86 TYR A O 1
ATOM 647 N N . PRO A 1 87 ? 11.900 -10.128 -1.554 1.00 94.69 87 PRO A N 1
ATOM 648 C CA . PRO A 1 87 ? 13.136 -10.702 -2.092 1.00 94.69 87 PRO A CA 1
ATOM 649 C C . PRO A 1 87 ? 13.329 -10.413 -3.588 1.00 94.69 87 PRO A C 1
ATOM 651 O O . PRO A 1 87 ? 14.448 -10.422 -4.090 1.00 94.69 87 PRO A O 1
ATOM 654 N N . GLY A 1 88 ? 12.241 -10.119 -4.298 1.00 94.94 88 GLY A N 1
ATOM 655 C CA . GLY A 1 88 ? 12.214 -9.881 -5.736 1.00 94.94 88 GLY A CA 1
ATOM 656 C C . GLY A 1 88 ? 10.878 -10.324 -6.319 1.00 94.94 88 GLY A C 1
ATOM 657 O O . GLY A 1 88 ? 9.902 -10.513 -5.587 1.00 94.94 88 GLY A O 1
ATOM 658 N N . GLY A 1 89 ? 10.831 -10.484 -7.636 1.00 94.31 89 GLY A N 1
ATOM 659 C CA . GLY A 1 89 ? 9.665 -10.995 -8.350 1.00 94.31 89 GLY A CA 1
ATOM 660 C C . GLY A 1 89 ? 9.377 -10.162 -9.586 1.00 94.31 89 GLY A C 1
ATOM 661 O O . GLY A 1 89 ? 10.296 -9.750 -10.295 1.00 94.31 89 GLY A O 1
ATOM 662 N N . LYS A 1 90 ? 8.097 -9.914 -9.865 1.00 94.19 90 LYS A N 1
ATOM 663 C CA . LYS A 1 90 ? 7.670 -9.123 -11.024 1.00 94.19 90 LYS A CA 1
ATOM 664 C C . LYS A 1 90 ? 6.641 -8.068 -10.643 1.00 94.19 90 LYS A C 1
ATOM 666 O O . LYS A 1 90 ? 5.782 -8.307 -9.797 1.00 94.19 90 LYS A O 1
ATOM 671 N N . ALA A 1 91 ? 6.674 -6.938 -11.338 1.00 91.12 91 ALA A N 1
ATOM 672 C CA . ALA A 1 91 ? 5.626 -5.924 -11.310 1.00 91.12 91 ALA A CA 1
ATOM 673 C C . ALA A 1 91 ? 5.191 -5.575 -12.732 1.00 91.12 91 ALA A C 1
ATOM 675 O O . ALA A 1 91 ? 5.970 -5.691 -13.669 1.00 91.12 91 ALA A O 1
ATOM 676 N N . TRP A 1 92 ? 3.940 -5.153 -12.902 1.00 91.06 92 TRP A N 1
ATOM 677 C CA . TRP A 1 92 ? 3.508 -4.591 -14.178 1.00 91.06 92 TRP A CA 1
ATOM 678 C C . TRP A 1 92 ? 3.945 -3.131 -14.241 1.00 91.06 92 TRP A C 1
ATOM 680 O O . TRP A 1 92 ? 3.445 -2.321 -13.462 1.00 91.06 92 TRP A O 1
ATOM 690 N N . LEU A 1 93 ? 4.864 -2.806 -15.146 1.00 88.81 93 LEU A N 1
ATOM 691 C CA . LEU A 1 93 ? 5.402 -1.459 -15.323 1.00 88.81 93 LEU A CA 1
ATOM 692 C C . LEU A 1 93 ? 5.293 -1.049 -16.790 1.00 88.81 93 LEU A C 1
ATOM 694 O O . LEU A 1 93 ? 5.369 -1.890 -17.685 1.00 88.81 93 LEU A O 1
ATOM 698 N N . CYS A 1 94 ? 5.139 0.251 -17.019 1.00 86.38 94 CYS A N 1
ATOM 699 C CA . CYS A 1 94 ? 5.285 0.858 -18.333 1.00 86.38 94 CYS A CA 1
ATOM 700 C C . CYS A 1 94 ? 6.617 1.596 -18.358 1.00 86.38 94 CYS A C 1
ATOM 702 O O . CYS A 1 94 ? 6.821 2.518 -17.572 1.00 86.38 94 CYS A O 1
ATOM 704 N N . MET A 1 95 ? 7.525 1.149 -19.219 1.00 84.75 95 MET A N 1
ATOM 705 C CA . MET A 1 95 ? 8.818 1.789 -19.437 1.00 84.75 95 MET A CA 1
ATOM 706 C C . MET A 1 95 ? 8.900 2.218 -20.893 1.00 84.75 95 MET A C 1
ATOM 708 O O . MET A 1 95 ? 8.593 1.415 -21.772 1.00 84.75 95 MET A O 1
ATOM 712 N N . ASP A 1 96 ? 9.355 3.442 -21.151 1.00 82.38 96 ASP A N 1
ATOM 713 C CA . ASP A 1 96 ? 9.350 4.034 -22.497 1.00 82.38 96 ASP A CA 1
ATOM 714 C C . ASP A 1 96 ? 10.006 3.134 -23.557 1.00 82.38 96 ASP A C 1
ATOM 716 O O . ASP A 1 96 ? 9.511 3.016 -24.673 1.00 82.38 96 ASP A O 1
ATOM 720 N N . GLN A 1 97 ? 11.082 2.431 -23.193 1.00 83.25 97 GLN A N 1
ATOM 721 C CA . GLN A 1 97 ? 11.835 1.561 -24.104 1.00 83.25 97 GLN A CA 1
ATOM 722 C C . GLN A 1 97 ? 11.250 0.148 -24.265 1.00 83.25 97 GLN A C 1
ATOM 724 O O . GLN A 1 97 ? 11.537 -0.521 -25.254 1.00 83.25 97 GLN A O 1
ATOM 729 N N . PHE A 1 98 ? 10.448 -0.324 -23.307 1.00 78.19 98 PHE A N 1
ATOM 730 C CA . PHE A 1 98 ? 9.998 -1.724 -23.232 1.00 78.19 98 PHE A CA 1
ATOM 731 C C . PHE A 1 98 ? 8.473 -1.878 -23.291 1.00 78.19 98 PHE A C 1
ATOM 733 O O . PHE A 1 98 ? 7.956 -2.995 -23.243 1.00 78.19 98 PHE A O 1
ATOM 740 N N . GLY A 1 99 ? 7.745 -0.765 -23.397 1.00 86.06 99 GLY A N 1
ATOM 741 C CA . GLY A 1 99 ? 6.292 -0.738 -23.333 1.00 86.06 99 GLY A CA 1
ATOM 742 C C . GLY A 1 99 ? 5.755 -1.117 -21.951 1.00 86.06 99 GLY A C 1
ATOM 743 O O . GLY A 1 99 ? 6.458 -1.086 -20.938 1.00 86.06 99 GLY A O 1
ATOM 744 N N . CYS A 1 100 ? 4.466 -1.454 -21.908 1.00 89.06 100 CYS A N 1
ATOM 745 C CA . CYS A 1 100 ? 3.781 -1.892 -20.697 1.00 89.06 100 CYS A CA 1
ATOM 746 C C . CYS A 1 100 ? 3.782 -3.416 -20.590 1.00 89.06 100 CYS A C 1
ATOM 748 O O . CYS A 1 100 ? 3.275 -4.101 -21.477 1.00 89.06 100 CYS A O 1
ATOM 750 N N . GLY A 1 101 ? 4.283 -3.948 -19.478 1.00 90.62 101 GLY A N 1
ATOM 751 C CA . GLY A 1 101 ? 4.313 -5.388 -19.263 1.00 90.62 101 GLY A CA 1
ATOM 752 C C . GLY A 1 101 ? 4.901 -5.801 -17.917 1.00 90.62 101 GLY A C 1
ATOM 753 O O . GLY A 1 101 ? 5.292 -4.953 -17.112 1.00 90.62 101 GLY A O 1
ATOM 754 N N . PRO A 1 102 ? 4.955 -7.116 -17.643 1.00 92.19 102 PRO A N 1
ATOM 755 C CA . PRO A 1 102 ? 5.614 -7.638 -16.457 1.00 92.19 102 PRO A CA 1
ATOM 756 C C . PRO A 1 102 ? 7.129 -7.419 -16.554 1.00 92.19 102 PRO A C 1
ATOM 758 O O . PRO A 1 102 ? 7.797 -8.015 -17.392 1.00 92.19 102 PRO A O 1
ATOM 761 N N . GLN A 1 103 ? 7.664 -6.606 -15.653 1.00 93.19 103 GLN A N 1
ATOM 762 C CA . GLN A 1 103 ? 9.088 -6.351 -15.481 1.00 93.19 103 GLN A CA 1
ATOM 763 C C . GLN A 1 103 ? 9.603 -7.075 -14.240 1.00 93.19 103 GLN A C 1
ATOM 765 O O . GLN A 1 103 ? 8.910 -7.146 -13.219 1.00 93.19 103 GLN A O 1
ATOM 770 N N . ALA A 1 104 ? 10.813 -7.622 -14.330 1.00 93.44 104 ALA A N 1
ATOM 771 C CA . ALA A 1 104 ? 11.490 -8.205 -13.181 1.00 93.44 104 ALA A CA 1
ATOM 772 C C . ALA A 1 104 ? 11.893 -7.102 -12.195 1.00 93.44 104 ALA A C 1
ATOM 774 O O . ALA A 1 104 ? 12.352 -6.034 -12.596 1.00 93.44 104 ALA A O 1
ATOM 775 N N . LEU A 1 105 ? 11.727 -7.376 -10.906 1.00 91.62 105 LEU A N 1
ATOM 776 C CA . LEU A 1 105 ? 12.170 -6.510 -9.826 1.00 91.62 105 LEU A CA 1
ATOM 777 C C . LEU A 1 105 ? 13.208 -7.230 -8.980 1.00 91.62 105 LEU A C 1
ATOM 779 O O . LEU A 1 105 ? 12.979 -8.347 -8.506 1.00 91.62 105 LEU A O 1
ATOM 783 N N . THR A 1 106 ? 14.313 -6.539 -8.734 1.00 93.25 106 THR A N 1
ATOM 784 C CA . THR A 1 106 ? 15.275 -6.926 -7.706 1.00 93.25 106 THR A CA 1
ATOM 785 C C . THR A 1 106 ? 14.770 -6.426 -6.360 1.00 93.25 106 THR A C 1
ATOM 787 O O . THR A 1 106 ? 14.368 -5.269 -6.231 1.00 93.25 106 THR A O 1
ATOM 790 N N . GLY A 1 107 ? 14.759 -7.308 -5.365 1.00 89.56 107 GLY A N 1
ATOM 791 C CA . GLY A 1 107 ? 14.361 -6.979 -4.005 1.00 89.56 107 GLY A CA 1
ATOM 792 C C . GLY A 1 107 ? 15.533 -6.960 -3.028 1.00 89.56 107 GLY A C 1
ATOM 793 O O . GLY A 1 107 ? 16.705 -6.953 -3.403 1.00 89.56 107 GLY A O 1
ATOM 794 N N . SER A 1 108 ? 15.199 -6.961 -1.742 1.00 87.94 108 SER A N 1
ATOM 795 C CA . SER A 1 108 ? 16.157 -7.098 -0.653 1.00 87.94 108 SER A CA 1
ATOM 796 C C . SER A 1 108 ? 16.531 -8.572 -0.456 1.00 87.94 108 SER A C 1
ATOM 798 O O . SER A 1 108 ? 15.647 -9.377 -0.159 1.00 87.94 108 SER A O 1
ATOM 800 N N . PRO A 1 109 ? 17.824 -8.946 -0.479 1.00 81.81 109 PRO A N 1
ATOM 801 C CA . PRO A 1 109 ? 18.247 -10.315 -0.166 1.00 81.81 109 PRO A CA 1
ATOM 802 C C . PRO A 1 109 ? 17.992 -10.697 1.302 1.00 81.81 109 PRO A C 1
ATOM 804 O O . PRO A 1 109 ? 18.137 -11.856 1.673 1.00 81.81 109 PRO A O 1
ATOM 807 N N . LYS A 1 110 ? 17.630 -9.724 2.149 1.00 86.19 110 LYS A N 1
ATOM 808 C CA . LYS A 1 110 ? 17.319 -9.909 3.572 1.00 86.19 110 LYS A CA 1
ATOM 809 C C . LYS A 1 110 ? 15.815 -9.911 3.862 1.00 86.19 110 LYS A C 1
ATOM 811 O O . LYS A 1 110 ? 15.439 -9.799 5.025 1.00 86.19 110 LYS A O 1
ATOM 816 N N . ALA A 1 111 ? 14.964 -9.968 2.835 1.00 86.19 111 ALA A N 1
ATOM 817 C CA . ALA A 1 111 ? 13.524 -10.043 3.041 1.00 86.19 111 ALA A CA 1
ATOM 818 C C . ALA A 1 111 ? 13.166 -11.281 3.877 1.00 86.19 111 ALA A C 1
ATOM 820 O O . ALA A 1 111 ? 13.678 -12.379 3.648 1.00 86.19 111 ALA A O 1
ATOM 821 N N . LEU A 1 112 ? 12.300 -11.086 4.865 1.00 90.06 112 LEU A N 1
ATOM 822 C CA . LEU A 1 112 ? 11.817 -12.150 5.736 1.00 90.06 112 LEU A CA 1
ATOM 823 C C . LEU A 1 112 ? 10.633 -12.878 5.073 1.00 90.06 112 LEU A C 1
ATOM 825 O O . LEU A 1 112 ? 10.123 -12.439 4.037 1.00 90.06 112 LEU A O 1
ATOM 829 N N . PRO A 1 113 ? 10.161 -14.001 5.648 1.00 91.12 113 PRO A N 1
ATOM 830 C CA . PRO A 1 113 ? 8.958 -14.663 5.158 1.00 91.12 113 PRO A CA 1
ATOM 831 C C . PRO A 1 113 ? 7.754 -13.715 5.082 1.00 91.12 113 PRO A C 1
ATOM 833 O O . PRO A 1 113 ? 7.585 -12.834 5.928 1.00 91.12 113 PRO A O 1
ATOM 836 N N . ALA A 1 114 ? 6.893 -13.941 4.087 1.00 92.62 114 ALA A N 1
ATOM 837 C CA . ALA A 1 114 ? 5.719 -13.112 3.843 1.00 92.62 114 ALA A CA 1
ATOM 838 C C . ALA A 1 114 ? 4.825 -12.988 5.090 1.00 92.62 114 ALA A C 1
ATOM 840 O O . ALA A 1 114 ? 4.585 -13.963 5.806 1.00 92.62 114 ALA A O 1
ATOM 841 N N . GLY A 1 115 ? 4.306 -11.786 5.332 1.00 92.38 115 GLY A N 1
ATOM 842 C CA . GLY A 1 115 ? 3.435 -11.475 6.462 1.00 92.38 115 GLY A CA 1
ATOM 843 C C . GLY A 1 115 ? 4.164 -11.036 7.734 1.00 92.38 115 GLY A C 1
ATOM 844 O O . GLY A 1 115 ? 3.499 -10.713 8.720 1.00 92.38 115 GLY A O 1
ATOM 845 N N . ARG A 1 116 ? 5.502 -10.995 7.737 1.00 94.56 116 ARG A N 1
ATOM 846 C CA . ARG A 1 116 ? 6.284 -10.479 8.868 1.00 94.56 116 ARG A CA 1
ATOM 847 C C . ARG A 1 116 ? 6.255 -8.951 8.912 1.00 94.56 116 ARG A C 1
ATOM 849 O O . ARG A 1 116 ? 6.317 -8.287 7.882 1.00 94.56 116 ARG A O 1
ATOM 856 N N . ILE A 1 117 ? 6.157 -8.416 10.130 1.00 94.12 117 ILE A N 1
ATOM 857 C CA . ILE A 1 117 ? 6.313 -6.991 10.437 1.00 94.12 117 ILE A CA 1
ATOM 858 C C . ILE A 1 117 ? 7.544 -6.847 11.328 1.00 94.12 117 ILE A C 1
ATOM 860 O O . ILE A 1 117 ? 7.614 -7.485 12.380 1.00 94.12 117 ILE A O 1
ATOM 864 N N . SER A 1 118 ? 8.471 -5.985 10.923 1.00 92.00 118 SER A N 1
ATOM 865 C CA . SER A 1 118 ? 9.651 -5.605 11.703 1.00 92.00 118 SER A CA 1
ATOM 866 C C . SER A 1 118 ? 9.567 -4.121 12.018 1.00 92.00 118 SER A C 1
ATOM 868 O O . SER A 1 118 ? 9.620 -3.307 11.100 1.00 92.00 118 SER A O 1
ATOM 870 N N . LEU A 1 119 ? 9.418 -3.760 13.292 1.00 91.38 119 LEU A N 1
ATOM 871 C CA . LEU A 1 119 ? 9.365 -2.360 13.719 1.00 91.38 119 LEU A CA 1
ATOM 872 C C . LEU A 1 119 ? 10.766 -1.844 14.050 1.00 91.38 119 LEU A C 1
ATOM 874 O O . LEU A 1 119 ? 11.593 -2.580 14.586 1.00 91.38 119 LEU A O 1
ATOM 878 N N . VAL A 1 120 ? 11.022 -0.577 13.737 1.00 86.44 120 VAL A N 1
ATOM 879 C CA . VAL A 1 120 ? 12.244 0.111 14.157 1.00 86.44 120 VAL A CA 1
ATOM 880 C C . VAL A 1 120 ? 12.061 0.601 15.584 1.00 86.44 120 VAL A C 1
ATOM 882 O O . VAL A 1 120 ? 11.054 1.227 15.913 1.00 86.44 120 VAL A O 1
ATOM 885 N N . GLU A 1 121 ? 13.056 0.366 16.436 1.00 76.44 121 GLU A N 1
ATOM 886 C CA . GLU A 1 121 ? 13.107 1.031 17.734 1.00 76.44 121 GLU A CA 1
ATOM 887 C C . GLU A 1 121 ? 13.311 2.535 17.531 1.00 76.44 121 GLU A C 1
ATOM 889 O O . GLU A 1 121 ? 14.325 2.983 16.985 1.00 76.44 121 GLU A O 1
ATOM 894 N N . ALA A 1 122 ? 12.329 3.325 17.970 1.00 64.62 122 ALA A N 1
ATOM 895 C CA . ALA A 1 122 ? 12.396 4.774 17.893 1.00 64.62 122 ALA A CA 1
ATOM 896 C C . ALA A 1 122 ? 13.625 5.277 18.663 1.00 64.62 122 ALA A C 1
ATOM 898 O O . ALA A 1 122 ? 13.730 5.104 19.878 1.00 64.62 122 ALA A O 1
ATOM 899 N N . ARG A 1 123 ? 14.552 5.932 17.958 1.00 60.66 123 ARG A N 1
ATOM 900 C CA . ARG A 1 123 ? 15.696 6.610 18.578 1.00 60.66 123 ARG A CA 1
ATOM 901 C C . ARG A 1 123 ? 15.552 8.111 18.393 1.00 60.66 123 ARG A C 1
ATOM 903 O O . ARG A 1 123 ? 15.283 8.569 17.287 1.00 60.66 123 ARG A O 1
ATOM 910 N N . ARG A 1 124 ? 15.715 8.866 19.485 1.00 56.97 124 ARG A N 1
ATOM 911 C CA . ARG A 1 124 ? 15.495 10.325 19.525 1.00 56.97 124 ARG A CA 1
ATOM 912 C C . ARG A 1 124 ? 16.420 11.114 18.588 1.00 56.97 124 ARG A C 1
ATOM 914 O O . ARG A 1 124 ? 16.112 12.253 18.273 1.00 56.97 124 ARG A O 1
ATOM 921 N N . ASP A 1 125 ? 17.532 10.521 18.162 1.00 59.19 125 ASP A N 1
ATOM 922 C CA . ASP A 1 125 ? 18.573 11.124 17.326 1.00 59.19 125 ASP A CA 1
ATOM 923 C C . ASP A 1 125 ? 18.395 10.866 15.819 1.00 59.19 125 ASP A C 1
ATOM 925 O O . ASP A 1 125 ? 19.185 11.365 15.019 1.00 59.19 125 ASP A O 1
ATOM 929 N N . LYS A 1 126 ? 17.387 10.083 15.406 1.00 62.59 126 LYS A N 1
ATOM 930 C CA . LYS A 1 126 ? 17.173 9.726 13.998 1.00 62.59 126 LYS A CA 1
ATOM 931 C C . LYS A 1 126 ? 15.743 9.976 13.551 1.00 62.59 126 LYS A C 1
ATOM 933 O O . LYS A 1 126 ? 14.795 9.417 14.097 1.00 62.59 126 LYS A O 1
ATOM 938 N N . VAL A 1 127 ? 15.609 10.748 12.476 1.00 65.25 127 VAL A N 1
ATOM 939 C CA . VAL A 1 127 ? 14.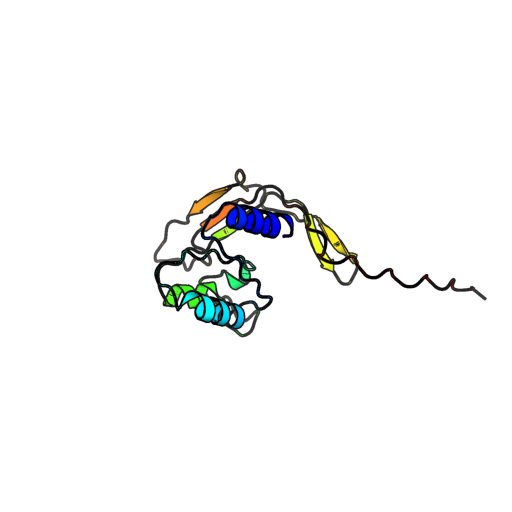356 10.854 11.727 1.00 65.25 127 VAL A CA 1
ATOM 940 C C . VAL A 1 127 ? 14.233 9.615 10.847 1.00 65.25 127 VAL A C 1
ATOM 942 O O . VAL A 1 127 ? 14.935 9.470 9.847 1.00 65.25 127 VAL A O 1
ATOM 945 N N . TRP A 1 128 ? 13.362 8.693 11.246 1.00 70.44 128 TRP A N 1
ATOM 946 C CA . TRP A 1 128 ? 13.038 7.522 10.443 1.00 70.44 128 TRP A CA 1
ATOM 947 C C . TRP A 1 128 ? 11.908 7.846 9.472 1.00 70.44 128 TRP A C 1
ATOM 949 O O . TRP A 1 128 ? 10.900 8.448 9.834 1.00 70.44 128 TRP A O 1
ATOM 959 N N . LEU A 1 129 ? 12.073 7.409 8.226 1.00 85.44 129 LEU A N 1
ATOM 960 C CA . LEU A 1 129 ? 11.068 7.599 7.180 1.00 85.44 129 LEU A CA 1
ATOM 961 C C . LEU A 1 129 ? 9.845 6.697 7.372 1.00 85.44 129 LEU A C 1
ATOM 963 O O . LEU A 1 129 ? 8.767 7.024 6.884 1.00 85.44 129 LEU A O 1
ATOM 967 N N . TYR A 1 130 ? 10.011 5.592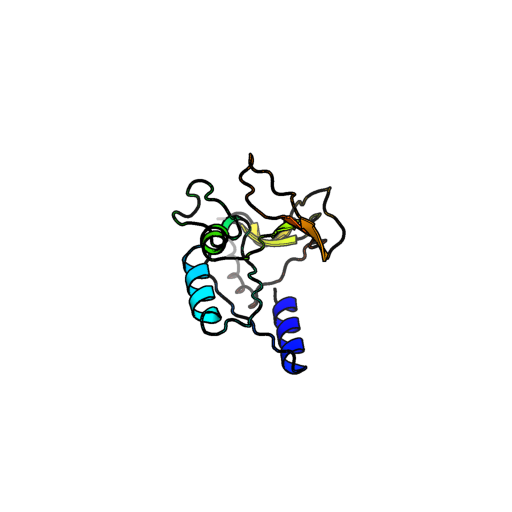 8.099 1.00 89.56 130 TYR A N 1
ATOM 968 C CA . TYR A 1 130 ? 8.998 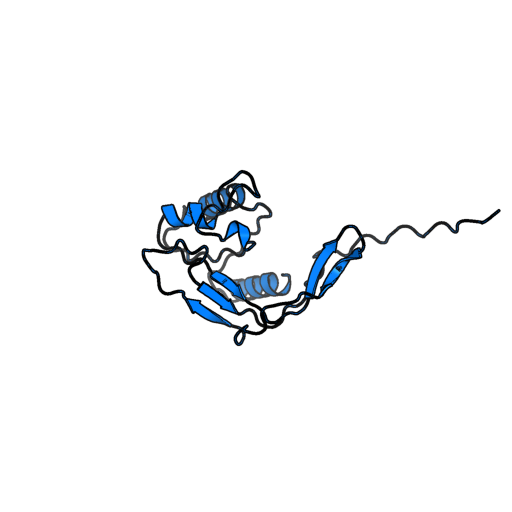4.574 8.356 1.00 89.56 130 TYR A CA 1
ATOM 969 C C . TYR A 1 130 ? 9.148 4.052 9.788 1.00 89.56 130 TYR A C 1
ATOM 971 O O . TYR A 1 130 ? 10.246 4.070 10.342 1.00 89.56 130 TYR A O 1
ATOM 979 N N . ASP A 1 131 ? 8.064 3.530 10.355 1.00 89.88 131 ASP A N 1
ATOM 980 C CA . ASP A 1 131 ? 8.058 2.848 11.655 1.00 89.88 131 ASP A CA 1
ATOM 981 C C . ASP A 1 131 ? 8.548 1.394 11.552 1.00 89.88 131 ASP A C 1
ATOM 983 O O . ASP A 1 131 ? 8.769 0.733 12.566 1.00 89.88 131 ASP A O 1
ATOM 987 N N . GLY A 1 132 ? 8.711 0.867 10.335 1.00 92.50 132 GLY A N 1
ATOM 988 C CA . GLY A 1 132 ? 9.142 -0.506 10.115 1.00 92.50 132 GLY A CA 1
ATOM 989 C C . GLY A 1 132 ? 9.016 -0.987 8.675 1.00 92.50 132 GLY A C 1
ATOM 990 O O . GLY A 1 132 ? 8.828 -0.202 7.742 1.00 92.50 132 GLY A O 1
ATOM 991 N N . TRP A 1 133 ? 9.080 -2.307 8.520 1.00 93.94 133 TRP A N 1
ATOM 992 C CA . TRP A 1 133 ? 8.896 -3.017 7.259 1.00 93.94 133 TRP A CA 1
ATOM 993 C C . TRP A 1 133 ? 7.795 -4.064 7.356 1.00 93.94 133 TRP A C 1
ATOM 995 O O . TRP A 1 133 ? 7.592 -4.672 8.408 1.00 93.94 133 TRP A O 1
ATOM 1005 N N . TYR A 1 134 ? 7.118 -4.282 6.232 1.00 95.06 134 TYR A N 1
ATOM 1006 C CA . TYR A 1 134 ? 6.225 -5.411 6.009 1.00 95.06 134 TYR A CA 1
ATOM 1007 C C . TYR A 1 134 ? 6.757 -6.268 4.863 1.00 95.06 134 TYR A C 1
ATOM 1009 O O . TYR A 1 134 ? 6.895 -5.782 3.737 1.00 95.06 134 TYR A O 1
ATOM 1017 N N . ASP A 1 135 ? 7.052 -7.535 5.139 1.00 96.00 135 ASP A N 1
ATOM 1018 C CA . ASP A 1 135 ? 7.572 -8.460 4.138 1.00 96.00 135 ASP A CA 1
ATOM 1019 C C . ASP A 1 135 ? 6.431 -9.066 3.312 1.00 96.00 135 ASP A C 1
ATOM 1021 O O . ASP A 1 135 ? 5.568 -9.781 3.825 1.00 96.00 135 ASP A O 1
ATOM 1025 N N . LEU A 1 136 ? 6.423 -8.779 2.011 1.00 92.00 136 LEU A N 1
ATOM 1026 C CA . LEU A 1 136 ? 5.386 -9.214 1.070 1.00 92.00 136 LEU A CA 1
ATOM 1027 C C . LEU A 1 136 ? 5.635 -10.612 0.491 1.00 92.00 136 LEU A C 1
ATOM 1029 O O . LEU A 1 136 ? 4.728 -11.196 -0.101 1.00 92.00 136 LEU A O 1
ATOM 1033 N N . GLY A 1 137 ? 6.846 -11.148 0.654 1.00 92.25 137 GLY A N 1
ATOM 1034 C CA . GLY A 1 137 ? 7.303 -12.303 -0.114 1.00 92.25 137 GLY A CA 1
ATOM 1035 C C . GLY A 1 137 ? 7.506 -11.965 -1.593 1.00 92.25 137 GLY A C 1
ATOM 1036 O O . GLY A 1 137 ? 7.644 -10.799 -1.965 1.00 92.25 137 GLY A O 1
ATOM 1037 N N . GLU A 1 138 ? 7.572 -12.996 -2.433 1.00 92.12 138 GLU A N 1
ATOM 1038 C CA . GLU A 1 138 ? 7.817 -12.828 -3.866 1.00 92.12 138 GLU A CA 1
ATOM 1039 C C . GLU A 1 138 ? 6.668 -12.082 -4.558 1.00 92.12 138 GLU A C 1
ATOM 1041 O O . GLU A 1 138 ? 5.485 -12.402 -4.399 1.00 92.12 138 GLU A O 1
ATOM 1046 N N . LEU A 1 139 ? 7.025 -11.070 -5.346 1.00 92.25 139 LEU A N 1
ATOM 1047 C CA . LEU A 1 139 ? 6.057 -10.239 -6.044 1.00 92.25 139 LEU A CA 1
ATOM 1048 C C . LEU A 1 139 ? 5.587 -10.888 -7.345 1.00 92.25 139 LEU A C 1
ATOM 1050 O O . LEU A 1 139 ? 6.370 -11.443 -8.116 1.00 92.25 139 LEU A O 1
ATOM 1054 N N . SER A 1 140 ? 4.300 -10.722 -7.643 1.00 90.94 140 SER A N 1
ATOM 1055 C CA . SER A 1 140 ? 3.722 -11.091 -8.935 1.00 90.94 140 SER A CA 1
ATOM 1056 C C . SER A 1 140 ? 3.162 -9.868 -9.655 1.00 90.94 140 SER A C 1
ATOM 1058 O O . SER A 1 140 ? 2.511 -9.004 -9.057 1.00 90.94 140 SER A O 1
ATOM 1060 N N . ALA A 1 141 ? 3.378 -9.817 -10.970 1.00 90.75 141 ALA A N 1
ATOM 1061 C CA . ALA A 1 141 ? 2.826 -8.768 -11.810 1.00 90.75 141 ALA A CA 1
ATOM 1062 C C . ALA A 1 141 ? 1.318 -8.990 -11.977 1.00 90.75 141 ALA A C 1
ATOM 1064 O O . ALA A 1 141 ? 0.875 -10.005 -12.512 1.00 90.75 141 ALA A O 1
ATOM 1065 N N . SER A 1 142 ? 0.519 -8.028 -11.518 1.00 85.44 142 SER A N 1
ATOM 1066 C CA . SER A 1 142 ? -0.918 -8.012 -11.784 1.00 85.44 142 SER A CA 1
ATOM 1067 C C . SER A 1 142 ? -1.137 -7.468 -13.194 1.00 85.44 142 SER A C 1
ATOM 1069 O O . SER A 1 142 ? -0.740 -6.327 -13.426 1.00 85.44 142 SER A O 1
ATOM 1071 N N . PRO A 1 143 ? -1.783 -8.208 -14.110 1.00 80.50 143 PRO A N 1
ATOM 1072 C CA . PRO A 1 143 ? -2.143 -7.652 -15.407 1.00 80.50 143 PRO A CA 1
ATOM 1073 C C . PRO A 1 143 ? -3.091 -6.450 -15.236 1.00 80.50 143 PRO A C 1
ATOM 1075 O O . PRO A 1 143 ? -3.743 -6.323 -14.184 1.00 80.50 143 PRO A O 1
ATOM 1078 N N . PRO A 1 144 ? -3.173 -5.565 -16.244 1.00 79.06 144 PRO A N 1
ATOM 1079 C CA . PRO A 1 144 ? -4.096 -4.443 -16.228 1.00 79.06 144 PRO A CA 1
ATOM 1080 C C . PRO A 1 144 ? -5.541 -4.947 -16.173 1.00 79.06 144 PRO A C 1
ATOM 1082 O O . PRO A 1 144 ? -5.873 -6.012 -16.689 1.00 79.06 144 PRO A O 1
ATOM 1085 N N . ALA A 1 145 ? -6.421 -4.160 -15.551 1.00 76.00 145 ALA A N 1
ATOM 1086 C CA . ALA A 1 145 ? -7.836 -4.517 -15.416 1.00 76.00 145 ALA A CA 1
ATOM 1087 C C . ALA A 1 145 ? -8.577 -4.582 -16.765 1.00 76.00 145 ALA A C 1
ATOM 1089 O O . ALA A 1 145 ? -9.656 -5.164 -16.847 1.00 76.00 145 ALA A O 1
ATOM 1090 N N . ARG A 1 146 ? -8.009 -3.975 -17.813 1.00 73.62 146 ARG A N 1
ATOM 1091 C CA . ARG A 1 146 ? -8.467 -4.079 -19.199 1.00 73.62 146 ARG A CA 1
ATOM 1092 C C . ARG A 1 146 ? -7.298 -4.554 -20.065 1.00 73.62 146 ARG A C 1
ATOM 1094 O O . ARG A 1 146 ? -6.179 -4.102 -19.812 1.00 73.62 146 ARG A O 1
ATOM 1101 N N . PRO A 1 147 ? -7.530 -5.422 -21.065 1.00 67.38 147 PRO A N 1
ATOM 1102 C CA . PRO A 1 147 ? -6.502 -5.782 -22.035 1.00 67.38 147 PRO A CA 1
ATOM 1103 C C . PRO A 1 147 ? -5.912 -4.528 -22.684 1.00 67.38 147 PRO A C 1
ATOM 1105 O O . PRO A 1 147 ? -6.631 -3.549 -22.901 1.00 67.38 147 PRO A O 1
ATOM 1108 N N . ALA A 1 148 ? -4.617 -4.559 -22.999 1.00 63.56 148 ALA A N 1
ATOM 1109 C CA . ALA A 1 148 ? -4.028 -3.512 -23.821 1.00 63.56 148 ALA A CA 1
ATOM 1110 C C . ALA A 1 148 ? -4.725 -3.499 -25.197 1.00 63.56 148 ALA A C 1
ATOM 1112 O O . ALA A 1 148 ? -5.036 -4.576 -25.719 1.00 63.56 148 ALA A O 1
ATOM 1113 N N . PRO A 1 149 ? -4.987 -2.321 -25.788 1.00 58.59 149 PRO A N 1
ATOM 1114 C CA . PRO A 1 149 ? -5.469 -2.256 -27.160 1.00 58.59 149 PRO A CA 1
ATOM 1115 C C . PRO A 1 149 ? -4.459 -2.940 -28.090 1.00 58.59 149 PRO A C 1
ATOM 1117 O O . PRO A 1 149 ? -3.248 -2.775 -27.928 1.00 58.59 149 PRO A O 1
ATOM 1120 N N . THR A 1 150 ? -4.953 -3.732 -29.042 1.00 59.22 150 THR A N 1
ATOM 1121 C CA . THR A 1 150 ? -4.112 -4.398 -30.040 1.00 59.22 150 THR A CA 1
ATOM 1122 C C . THR A 1 150 ? -3.342 -3.331 -30.823 1.00 59.22 150 THR A C 1
ATOM 1124 O O . THR A 1 150 ? -3.978 -2.409 -31.343 1.00 59.22 150 THR A O 1
ATOM 1127 N N . PRO A 1 151 ? -2.000 -3.398 -30.907 1.00 56.41 151 PRO A N 1
ATOM 1128 C CA . PRO A 1 151 ? -1.257 -2.453 -31.727 1.00 56.41 151 PRO A CA 1
ATOM 1129 C C . PRO A 1 151 ? -1.696 -2.596 -33.194 1.00 56.41 151 PRO A C 1
ATOM 1131 O O . PRO A 1 151 ? -1.993 -3.715 -33.628 1.00 56.41 151 PRO A O 1
ATOM 1134 N N . PRO A 1 152 ? -1.757 -1.495 -33.964 1.00 51.00 152 PRO A N 1
ATOM 1135 C CA . PRO A 1 152 ? -2.068 -1.576 -35.385 1.00 51.00 152 PRO A CA 1
ATOM 1136 C C . PRO A 1 152 ? -1.039 -2.475 -36.090 1.00 51.00 152 PRO A C 1
ATOM 1138 O O . PRO A 1 152 ? 0.126 -2.511 -35.672 1.00 51.00 152 PRO A O 1
ATOM 1141 N N . PRO A 1 153 ? -1.436 -3.215 -37.142 1.00 58.50 153 PRO A N 1
ATOM 1142 C CA . PRO A 1 153 ? -0.502 -4.038 -37.898 1.00 58.50 153 PRO A CA 1
ATOM 1143 C C . PRO A 1 153 ? 0.658 -3.166 -38.390 1.00 58.50 153 PRO A C 1
ATOM 1145 O O . PRO A 1 153 ? 0.439 -2.079 -38.929 1.00 58.50 153 PRO A O 1
ATOM 1148 N N . ARG A 1 154 ? 1.900 -3.627 -38.182 1.00 60.09 154 ARG A N 1
ATOM 1149 C CA . ARG A 1 154 ? 3.086 -2.978 -38.754 1.00 60.09 154 ARG A CA 1
ATOM 1150 C C . ARG A 1 154 ? 2.896 -2.938 -40.267 1.00 60.09 154 ARG A C 1
ATOM 1152 O O . ARG A 1 154 ? 2.859 -3.989 -40.898 1.00 60.09 154 ARG A O 1
ATOM 1159 N N . SER A 1 155 ? 2.783 -1.744 -40.837 1.00 61.66 155 SER A N 1
ATOM 1160 C CA . SER A 1 155 ? 2.885 -1.561 -42.279 1.00 61.66 155 SER A CA 1
ATOM 1161 C C . SER A 1 155 ? 4.243 -2.097 -42.724 1.00 61.66 155 SER A C 1
ATOM 1163 O O . SER A 1 155 ? 5.274 -1.603 -42.258 1.00 61.66 155 SER A O 1
ATOM 1165 N N . GLU A 1 156 ? 4.241 -3.118 -43.580 1.00 48.91 156 GLU A N 1
ATOM 1166 C CA . GLU A 1 156 ? 5.434 -3.596 -44.270 1.00 48.91 156 GLU A CA 1
ATOM 1167 C C . GLU A 1 156 ? 6.103 -2.397 -44.948 1.00 48.91 156 GLU A C 1
ATOM 1169 O O . GLU A 1 156 ? 5.562 -1.802 -45.881 1.00 48.91 156 GLU A O 1
ATOM 1174 N N . GLN A 1 157 ? 7.271 -1.997 -44.444 1.00 46.78 157 GLN A N 1
ATOM 1175 C CA . GLN A 1 157 ? 8.136 -1.083 -45.172 1.00 46.78 157 GLN A CA 1
ATOM 1176 C C . GLN A 1 157 ? 8.624 -1.837 -46.407 1.00 46.78 157 GLN A C 1
ATOM 1178 O O . GLN A 1 157 ? 9.547 -2.644 -46.327 1.00 46.78 157 GLN A O 1
ATOM 1183 N N . LYS A 1 158 ? 7.976 -1.588 -47.548 1.00 47.28 158 LYS A N 1
ATOM 1184 C CA . LYS A 1 158 ? 8.556 -1.886 -48.855 1.00 47.28 158 LYS A CA 1
ATOM 1185 C C . LYS A 1 158 ? 9.838 -1.069 -48.980 1.00 47.28 158 LYS A C 1
ATOM 1187 O O . LYS A 1 158 ? 9.793 0.149 -49.124 1.00 47.28 158 LYS A O 1
ATOM 1192 N N . THR A 1 159 ? 10.967 -1.754 -48.872 1.00 50.72 159 THR A N 1
ATOM 1193 C CA . THR A 1 159 ? 12.265 -1.275 -49.339 1.00 50.72 159 THR A CA 1
ATOM 1194 C C . THR A 1 159 ? 12.188 -1.119 -50.858 1.00 50.72 159 THR A C 1
ATOM 1196 O O . THR A 1 159 ? 11.985 -2.119 -51.553 1.00 50.72 159 THR A O 1
ATOM 1199 N N . SER A 1 160 ? 12.288 0.119 -51.346 1.00 56.94 160 SER A N 1
ATOM 1200 C CA . SER A 1 160 ? 12.617 0.423 -52.747 1.00 56.94 160 SER A CA 1
ATOM 1201 C C . SER A 1 160 ? 14.125 0.495 -52.927 1.00 56.94 160 SER A C 1
ATOM 1203 O O . SER A 1 160 ? 14.794 0.942 -51.966 1.00 56.94 160 SER A O 1
#